Protein AF-A0A3G3JTP3-F1 (afdb_monomer_lite)

Secondary structure (DSSP, 8-state):
--HHHHHHHHHHHHHHHHHHHHHHHHHHHHHHS-TTSHHHHHHHHHHHHHHHHHHHHHHHHHHHHTT-HHHHHHHHHHHHHHHHHT-SSSHHHHHHHHHHHHHHHHHHHHHHHHTT-

Foldseek 3Di:
DDPQLVLQLVLLVLQLVLLVVLLVCLVCQLVVDDPPDPSNVVSVVSNVVSVVSNVLSVVSNVCSVVVVLVVNLVSLVVLQVCLVVPPDDRNPSNNVSSVSSNVSSVVVVVVVVVVVD

Structure (mmCIF, N/CA/C/O backbone):
data_AF-A0A3G3JTP3-F1
#
_entry.id   AF-A0A3G3JTP3-F1
#
loop_
_atom_site.group_PDB
_atom_site.id
_atom_site.type_symbol
_atom_site.label_atom_id
_atom_site.label_alt_id
_atom_site.label_comp_id
_atom_site.label_asym_id
_atom_site.label_entity_id
_atom_site.label_seq_id
_atom_site.pdbx_PDB_ins_code
_atom_site.Cartn_x
_atom_site.Cartn_y
_atom_site.Cartn_z
_atom_site.occupancy
_atom_site.B_iso_or_equiv
_atom_site.auth_seq_id
_atom_site.auth_comp_id
_atom_site.auth_asym_id
_atom_site.auth_atom_id
_atom_site.pdbx_PDB_model_num
ATOM 1 N N . MET A 1 1 ? -22.748 5.716 8.984 1.00 54.06 1 MET A N 1
ATOM 2 C CA . MET A 1 1 ? -21.481 4.952 8.863 1.00 54.06 1 MET A CA 1
ATOM 3 C C . MET A 1 1 ? -20.549 5.432 9.974 1.00 54.06 1 MET A C 1
ATOM 5 O O . MET A 1 1 ? -20.430 6.636 10.131 1.00 54.06 1 MET A O 1
ATOM 9 N N . SER A 1 2 ? -19.987 4.547 10.808 1.00 66.00 2 SER A N 1
ATOM 10 C CA . SER A 1 2 ? -19.090 4.959 11.911 1.00 66.00 2 SER A CA 1
ATOM 11 C C . SER A 1 2 ? -17.857 5.688 11.359 1.00 66.00 2 SER A C 1
ATOM 13 O O . SER A 1 2 ? -17.313 5.246 10.348 1.00 66.00 2 SER A O 1
ATOM 15 N N . ILE A 1 3 ? -17.408 6.762 12.023 1.00 63.97 3 ILE A N 1
ATOM 16 C CA . ILE A 1 3 ? -16.221 7.560 11.648 1.00 63.97 3 ILE A CA 1
ATOM 17 C C . ILE A 1 3 ? -15.005 6.655 11.393 1.00 63.97 3 ILE A C 1
ATOM 19 O O . ILE A 1 3 ? -14.291 6.851 10.416 1.00 63.97 3 ILE A O 1
ATOM 23 N N . ALA A 1 4 ? -14.853 5.585 12.179 1.00 56.59 4 ALA A N 1
ATOM 24 C CA . ALA A 1 4 ? -13.786 4.597 12.026 1.00 56.59 4 ALA A CA 1
ATOM 25 C C . ALA A 1 4 ? -13.821 3.839 10.684 1.00 56.59 4 ALA A C 1
ATOM 27 O O . ALA A 1 4 ? -12.781 3.511 10.116 1.00 56.59 4 ALA A O 1
ATOM 28 N N . LYS A 1 5 ? -15.019 3.555 10.157 1.00 64.94 5 LYS A N 1
ATOM 29 C CA . LYS A 1 5 ? -15.194 2.934 8.832 1.00 64.94 5 LYS A CA 1
ATOM 30 C C . LYS A 1 5 ? -14.842 3.903 7.714 1.00 64.94 5 LYS A C 1
ATOM 32 O O . LYS 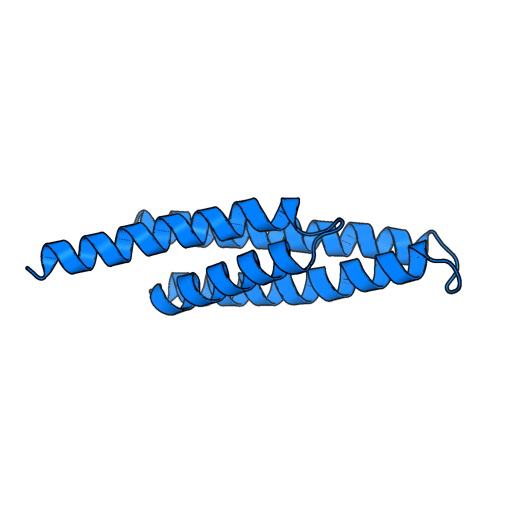A 1 5 ? -14.261 3.483 6.723 1.00 64.94 5 LYS A O 1
ATOM 37 N N . VAL A 1 6 ? -15.156 5.184 7.884 1.00 71.50 6 VAL A N 1
ATOM 38 C CA . VAL A 1 6 ? -14.842 6.222 6.895 1.00 71.50 6 VAL A CA 1
ATOM 39 C C . VAL A 1 6 ? -13.328 6.436 6.802 1.00 71.50 6 VAL A C 1
ATOM 41 O O . VAL A 1 6 ? -12.778 6.412 5.704 1.00 71.50 6 VAL A O 1
ATOM 44 N N . THR A 1 7 ? -12.635 6.548 7.937 1.00 65.56 7 THR A N 1
ATOM 45 C CA . THR A 1 7 ? -11.176 6.749 7.984 1.00 65.56 7 THR A CA 1
ATOM 46 C C . THR A 1 7 ? -10.387 5.540 7.478 1.00 65.56 7 THR A C 1
ATOM 48 O O . THR A 1 7 ? -9.424 5.712 6.733 1.00 65.56 7 THR A O 1
ATOM 51 N N . GLY A 1 8 ? -10.808 4.313 7.808 1.00 68.25 8 GLY A N 1
ATOM 52 C CA . GLY A 1 8 ? -10.168 3.096 7.294 1.00 68.25 8 GLY A CA 1
ATOM 53 C C . GLY A 1 8 ? -10.312 2.931 5.775 1.00 68.25 8 GLY A C 1
ATOM 54 O O . GLY A 1 8 ? -9.362 2.532 5.104 1.00 68.25 8 GLY A O 1
ATOM 55 N N . VAL A 1 9 ? -11.478 3.285 5.223 1.00 74.94 9 VAL A N 1
ATOM 56 C CA . VAL A 1 9 ? -11.712 3.266 3.770 1.00 74.94 9 VAL A CA 1
ATOM 57 C C . VAL A 1 9 ? -10.897 4.357 3.073 1.00 74.94 9 VAL A C 1
ATOM 59 O O . VAL A 1 9 ? -10.295 4.084 2.040 1.00 74.94 9 VAL A O 1
ATOM 62 N N . LEU A 1 10 ? -10.799 5.557 3.656 1.00 75.25 10 LEU A N 1
ATOM 63 C CA . LEU A 1 10 ? -9.948 6.636 3.139 1.00 75.25 10 LEU A CA 1
ATOM 64 C C . LEU A 1 10 ? -8.468 6.236 3.087 1.00 75.25 10 LEU A C 1
ATOM 66 O O . LEU A 1 10 ? -7.815 6.457 2.071 1.00 75.25 10 LEU A O 1
ATOM 70 N N . GLY A 1 11 ? -7.950 5.598 4.141 1.00 72.50 11 GLY A N 1
ATOM 71 C CA . GLY A 1 11 ? -6.572 5.097 4.158 1.00 72.50 11 GLY A CA 1
ATOM 72 C C . GLY A 1 11 ? -6.311 4.052 3.068 1.00 72.50 11 GLY A C 1
ATOM 73 O O . GLY A 1 11 ? -5.291 4.114 2.384 1.00 72.50 11 GLY A O 1
ATOM 74 N N . ALA A 1 12 ? -7.261 3.136 2.848 1.00 79.19 12 ALA A N 1
ATOM 75 C CA . ALA A 1 12 ? -7.169 2.162 1.764 1.00 79.19 12 ALA A CA 1
ATOM 76 C C . ALA A 1 12 ? -7.233 2.824 0.377 1.00 79.19 12 ALA A C 1
ATOM 78 O O . ALA A 1 12 ? -6.465 2.455 -0.505 1.00 79.19 12 ALA A O 1
ATOM 79 N N . LEU A 1 13 ? -8.096 3.828 0.186 1.00 80.88 13 LEU A N 1
ATOM 80 C CA . LEU A 1 13 ? -8.198 4.583 -1.068 1.00 80.88 13 LEU A CA 1
ATOM 81 C C . LEU A 1 13 ? -6.901 5.326 -1.403 1.00 80.88 13 LEU A C 1
ATOM 83 O O . LEU A 1 13 ? -6.442 5.254 -2.541 1.00 80.88 13 LEU A O 1
ATOM 87 N N . LEU A 1 14 ? -6.279 5.979 -0.420 1.00 79.88 14 LEU A N 1
ATOM 88 C CA . LEU A 1 14 ? -4.983 6.639 -0.604 1.00 79.88 14 LEU A CA 1
ATOM 89 C C . LEU A 1 14 ? -3.881 5.634 -0.960 1.00 79.88 14 LEU A C 1
ATOM 91 O O . LEU A 1 14 ? -3.096 5.877 -1.874 1.00 79.88 14 LEU A O 1
ATOM 95 N N . GLY A 1 15 ? -3.860 4.478 -0.292 1.00 79.12 15 GLY A N 1
ATOM 96 C CA . GLY A 1 15 ? -2.931 3.398 -0.617 1.00 79.12 15 GLY A CA 1
ATOM 97 C C . GLY A 1 15 ? -3.127 2.836 -2.029 1.00 79.12 15 GLY A C 1
ATOM 98 O O . GLY A 1 15 ? -2.152 2.613 -2.749 1.00 79.12 15 GLY A O 1
ATOM 99 N N . MET A 1 16 ? -4.379 2.668 -2.468 1.00 85.00 16 MET A N 1
ATOM 100 C CA . MET A 1 16 ? -4.694 2.267 -3.843 1.00 85.00 16 MET A CA 1
ATOM 101 C C . MET A 1 16 ? -4.246 3.325 -4.855 1.00 85.00 16 MET A C 1
ATOM 103 O O . MET A 1 16 ? -3.648 2.965 -5.863 1.00 85.00 16 MET A O 1
ATOM 107 N N . ALA A 1 17 ? -4.456 4.616 -4.577 1.00 83.31 17 ALA A N 1
ATOM 108 C CA . ALA A 1 17 ? -3.996 5.699 -5.447 1.00 83.31 17 ALA A CA 1
ATOM 109 C C . ALA A 1 17 ? -2.464 5.707 -5.598 1.00 83.31 17 ALA A C 1
ATOM 111 O O . ALA A 1 17 ? -1.962 5.770 -6.719 1.00 83.31 17 ALA A O 1
ATOM 112 N N . GLY A 1 18 ? -1.723 5.552 -4.495 1.00 80.62 18 GLY A N 1
ATOM 113 C CA . GLY A 1 18 ? -0.262 5.412 -4.536 1.00 80.62 18 GLY A CA 1
ATOM 114 C C . GLY A 1 18 ? 0.192 4.174 -5.316 1.00 80.62 18 GLY A C 1
ATOM 115 O O . GLY A 1 18 ? 1.141 4.239 -6.091 1.00 80.62 18 GLY A O 1
ATOM 116 N N . SER A 1 19 ? -0.534 3.063 -5.184 1.00 84.56 19 SER A N 1
ATOM 117 C CA . SER A 1 19 ? -0.256 1.826 -5.925 1.00 84.56 19 SER A CA 1
ATOM 118 C C . SER A 1 19 ? -0.481 1.987 -7.432 1.00 84.56 19 SER A C 1
ATOM 120 O O . SER A 1 19 ? 0.351 1.561 -8.226 1.00 84.56 19 SER A O 1
ATOM 122 N N . VAL A 1 20 ? -1.571 2.647 -7.839 1.00 88.62 20 VAL A N 1
ATOM 123 C CA . VAL A 1 20 ? -1.852 2.959 -9.252 1.00 88.62 20 VAL A CA 1
ATOM 124 C C . VAL A 1 20 ? -0.790 3.890 -9.827 1.00 88.62 20 VAL A C 1
ATOM 126 O O . VAL A 1 20 ? -0.344 3.676 -10.951 1.00 88.62 20 VAL A O 1
ATOM 129 N N . TRP A 1 21 ? -0.347 4.884 -9.057 1.00 86.44 21 TRP A N 1
ATOM 130 C CA . TRP A 1 21 ? 0.720 5.786 -9.483 1.00 86.44 21 TRP A CA 1
ATOM 131 C C . TRP A 1 21 ? 2.038 5.040 -9.741 1.00 86.44 21 TRP A C 1
ATOM 133 O O . TRP A 1 21 ? 2.665 5.260 -10.774 1.00 86.44 21 TRP A O 1
ATOM 143 N N . LEU A 1 22 ? 2.405 4.085 -8.878 1.00 84.00 22 LEU A N 1
ATOM 144 C CA . LEU A 1 22 ? 3.576 3.220 -9.081 1.00 84.00 22 LEU A CA 1
ATOM 145 C C . LEU A 1 22 ? 3.452 2.331 -10.322 1.00 84.00 22 LEU A C 1
ATOM 147 O O . LEU A 1 22 ? 4.423 2.168 -11.057 1.00 84.00 22 LEU A O 1
ATOM 151 N N . ILE A 1 23 ? 2.262 1.777 -10.575 1.00 88.25 23 ILE A N 1
ATOM 152 C CA . ILE A 1 23 ? 2.003 0.984 -11.784 1.00 88.25 23 ILE A CA 1
ATOM 153 C C . ILE A 1 23 ? 2.154 1.861 -13.027 1.00 88.25 23 ILE A C 1
ATOM 155 O O . ILE A 1 23 ? 2.818 1.455 -13.974 1.00 88.25 23 ILE A O 1
ATOM 159 N N . ALA A 1 24 ? 1.567 3.059 -13.030 1.00 86.81 24 ALA A N 1
ATOM 160 C CA . ALA A 1 24 ? 1.624 3.964 -14.172 1.00 86.81 24 ALA A CA 1
ATOM 161 C C . ALA A 1 24 ? 3.056 4.446 -14.455 1.00 86.81 24 ALA A C 1
ATOM 163 O O . ALA A 1 24 ? 3.490 4.386 -15.604 1.00 86.81 24 ALA A O 1
ATOM 164 N N . GLY A 1 25 ? 3.796 4.858 -13.419 1.00 83.94 25 GLY A N 1
ATOM 165 C CA . GLY A 1 25 ? 5.197 5.269 -13.550 1.00 83.94 25 GLY A CA 1
ATOM 166 C C . GLY A 1 25 ? 6.086 4.123 -14.032 1.00 83.94 25 GLY A C 1
ATOM 167 O O . GLY A 1 25 ? 6.793 4.262 -15.023 1.00 83.94 25 GLY A O 1
ATOM 168 N N . GLY A 1 26 ? 5.961 2.941 -13.420 1.00 86.00 26 GLY A N 1
ATOM 169 C CA . GLY A 1 26 ? 6.727 1.773 -13.847 1.00 86.00 26 GLY A CA 1
ATOM 170 C C . GLY A 1 26 ? 6.386 1.301 -15.263 1.00 86.00 26 GLY A C 1
ATOM 171 O O . GLY A 1 26 ? 7.265 0.855 -15.995 1.00 86.00 26 GLY A O 1
ATOM 172 N N . TRP A 1 27 ? 5.124 1.430 -15.682 1.00 88.38 27 TRP A N 1
ATOM 173 C CA . TRP A 1 27 ? 4.699 1.096 -17.042 1.00 88.38 27 TRP A CA 1
ATOM 174 C C . TRP A 1 27 ? 5.293 2.051 -18.080 1.00 88.38 27 TRP A C 1
ATOM 176 O O . TRP A 1 27 ? 5.718 1.601 -19.146 1.00 88.38 27 TRP A O 1
ATOM 186 N N . GLN A 1 28 ? 5.342 3.350 -17.763 1.00 87.81 28 GLN A N 1
ATOM 187 C CA . GLN A 1 28 ? 6.000 4.355 -18.598 1.00 87.81 28 GLN A CA 1
ATOM 188 C C . GLN A 1 28 ? 7.493 4.060 -18.741 1.00 87.81 28 GLN A C 1
ATOM 190 O O . GLN A 1 28 ? 7.985 4.051 -19.866 1.00 87.81 28 GLN A O 1
ATOM 195 N N . ASP A 1 29 ? 8.182 3.719 -17.652 1.00 82.81 29 ASP A N 1
ATOM 196 C CA . ASP A 1 29 ? 9.601 3.349 -17.697 1.00 82.81 29 ASP A CA 1
ATOM 197 C C . ASP A 1 29 ? 9.836 2.066 -18.520 1.00 82.81 29 ASP A C 1
ATOM 199 O O . ASP A 1 29 ? 10.784 1.980 -19.295 1.00 82.81 29 ASP A O 1
ATOM 203 N N . MET A 1 30 ? 8.933 1.082 -18.442 1.00 84.00 30 MET A N 1
ATOM 204 C CA . MET A 1 30 ? 9.024 -0.137 -19.258 1.00 84.00 30 MET A CA 1
ATOM 205 C C . MET A 1 30 ? 8.794 0.095 -20.761 1.00 84.00 30 MET A C 1
ATOM 207 O O . MET A 1 30 ? 9.302 -0.672 -21.570 1.00 84.00 30 MET A O 1
ATOM 211 N N . HIS A 1 31 ? 7.987 1.086 -21.149 1.00 85.94 31 HIS A N 1
ATOM 212 C CA . HIS A 1 31 ? 7.671 1.357 -22.563 1.00 85.94 31 HIS A CA 1
ATOM 213 C C . HIS A 1 31 ? 8.501 2.502 -23.155 1.00 85.94 31 HIS A C 1
ATOM 215 O O . HIS A 1 31 ? 8.533 2.666 -24.373 1.00 85.94 31 HIS A O 1
ATOM 221 N N . GLY A 1 32 ? 9.144 3.305 -22.306 1.00 78.19 32 GLY A N 1
ATOM 222 C CA . GLY A 1 32 ? 10.010 4.415 -22.697 1.00 78.19 32 GLY A CA 1
ATOM 223 C C . GLY A 1 32 ? 11.474 4.022 -22.887 1.00 78.19 32 GLY A C 1
ATOM 224 O O . GLY A 1 32 ? 12.217 4.777 -23.511 1.00 78.19 32 GLY A O 1
ATOM 225 N N . PHE A 1 33 ? 11.886 2.854 -22.384 1.00 82.25 33 PHE A N 1
ATOM 226 C CA . PHE A 1 33 ? 13.266 2.379 -22.445 1.00 82.25 33 PHE A CA 1
ATOM 227 C C . PHE A 1 33 ? 13.366 0.944 -22.968 1.00 82.25 33 PHE A C 1
ATOM 229 O O . PHE A 1 33 ? 12.438 0.146 -22.849 1.00 82.25 33 PHE A O 1
ATOM 236 N N . ASP A 1 34 ? 14.522 0.618 -23.546 1.00 84.12 34 ASP A N 1
ATOM 237 C CA . ASP A 1 34 ? 14.799 -0.712 -24.079 1.00 84.12 34 ASP A CA 1
ATOM 238 C C . ASP A 1 34 ? 14.917 -1.764 -22.968 1.00 84.12 34 ASP A C 1
ATOM 240 O O . ASP A 1 34 ? 15.401 -1.491 -21.871 1.00 84.12 34 ASP A O 1
ATOM 244 N N . SER A 1 35 ? 14.562 -3.013 -23.277 1.00 80.94 35 SER A N 1
ATOM 245 C CA . SER A 1 35 ? 14.504 -4.110 -22.289 1.00 80.94 35 SER A CA 1
ATOM 246 C C . SER A 1 35 ? 15.825 -4.438 -21.571 1.00 80.94 35 SER A C 1
ATOM 248 O O . SER A 1 35 ? 15.822 -5.174 -20.585 1.00 80.94 35 SER A O 1
ATOM 250 N N . GLN A 1 36 ? 16.956 -3.908 -22.044 1.00 85.44 36 GLN A N 1
ATOM 251 C CA . GLN A 1 36 ? 18.280 -4.119 -21.453 1.00 85.44 36 GLN A CA 1
ATOM 252 C C . GLN A 1 36 ? 18.726 -3.003 -20.501 1.00 85.44 36 GLN A C 1
ATOM 254 O O . GLN A 1 36 ? 19.772 -3.136 -19.866 1.00 85.44 36 GLN A O 1
ATOM 259 N N . THR A 1 37 ? 17.969 -1.910 -20.379 1.00 82.19 37 THR A N 1
ATOM 260 C CA . THR A 1 37 ? 18.371 -0.782 -19.535 1.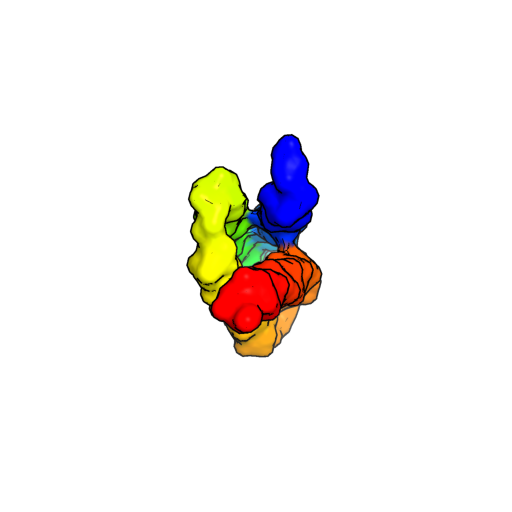00 82.19 37 THR A CA 1
ATOM 261 C C . THR A 1 37 ? 17.979 -0.998 -18.073 1.00 82.19 37 THR A C 1
ATOM 263 O O . THR A 1 37 ? 17.054 -1.753 -17.747 1.00 82.19 37 THR A O 1
ATOM 266 N N . ALA A 1 38 ? 18.696 -0.344 -17.158 1.00 81.31 38 ALA A N 1
ATOM 267 C CA . ALA A 1 38 ? 18.386 -0.412 -15.731 1.00 81.31 38 ALA A CA 1
ATOM 268 C C . ALA A 1 38 ? 17.008 0.207 -15.430 1.00 81.31 38 ALA A C 1
ATOM 270 O O . ALA A 1 38 ? 16.289 -0.260 -14.550 1.00 81.31 38 ALA A O 1
ATOM 271 N N . GLU A 1 39 ? 16.619 1.215 -16.206 1.00 80.62 39 GLU A N 1
ATOM 272 C CA . GLU A 1 39 ? 15.344 1.923 -16.143 1.00 80.62 39 GLU A CA 1
ATOM 273 C C . GLU A 1 39 ? 14.169 0.992 -16.461 1.00 80.62 39 GLU A C 1
ATOM 275 O O . GLU A 1 39 ? 13.209 0.957 -15.695 1.00 80.62 39 GLU A O 1
ATOM 280 N N . TYR A 1 40 ? 14.274 0.150 -17.499 1.00 82.69 40 TYR A N 1
ATOM 281 C CA . TYR A 1 40 ? 13.253 -0.858 -17.809 1.00 82.69 40 TYR A CA 1
ATOM 282 C C . TYR A 1 40 ? 13.063 -1.856 -16.654 1.00 82.69 40 TYR A C 1
ATOM 284 O O . TYR A 1 40 ? 11.939 -2.178 -16.255 1.00 82.69 40 TYR A O 1
ATOM 292 N N . HIS A 1 41 ? 14.171 -2.333 -16.077 1.00 82.69 41 HIS A N 1
ATOM 293 C CA . HIS A 1 41 ? 14.136 -3.277 -14.958 1.00 82.69 41 HIS A CA 1
ATOM 294 C C . HIS A 1 41 ? 13.550 -2.639 -13.691 1.00 82.69 41 HIS A C 1
ATOM 296 O O . HIS A 1 41 ? 12.737 -3.270 -13.011 1.00 82.69 41 HIS A O 1
ATOM 302 N N . ASN A 1 42 ? 13.892 -1.381 -13.406 1.00 80.00 42 ASN A N 1
ATOM 303 C CA . ASN A 1 42 ? 13.300 -0.605 -12.316 1.00 80.00 42 ASN A CA 1
ATOM 304 C C . ASN A 1 42 ? 11.800 -0.368 -12.544 1.00 80.00 42 ASN A C 1
ATOM 306 O O . ASN A 1 42 ? 11.007 -0.555 -11.620 1.00 80.00 42 ASN A O 1
ATOM 310 N N . GLY A 1 43 ? 11.395 -0.071 -13.781 1.00 82.19 43 GLY A N 1
ATOM 311 C CA . GLY A 1 43 ? 9.994 0.060 -14.171 1.00 82.19 43 GLY A CA 1
ATOM 312 C C . GLY A 1 43 ? 9.196 -1.218 -13.913 1.00 82.19 43 GLY A C 1
ATOM 313 O O . GLY A 1 43 ? 8.157 -1.184 -13.249 1.00 82.19 43 GLY A O 1
ATOM 314 N N . MET A 1 44 ? 9.723 -2.382 -14.316 1.00 83.00 44 MET A N 1
ATOM 315 C CA . MET A 1 44 ? 9.111 -3.679 -13.989 1.00 83.00 44 MET A CA 1
ATOM 316 C C . MET A 1 44 ? 8.960 -3.895 -12.483 1.00 83.00 44 MET A C 1
ATOM 318 O O . MET A 1 44 ? 7.954 -4.450 -12.033 1.00 83.00 44 MET A O 1
ATOM 322 N N . ILE A 1 45 ? 9.964 -3.500 -11.701 1.00 84.50 45 ILE A N 1
ATOM 323 C CA . ILE A 1 45 ? 9.937 -3.621 -10.244 1.00 84.50 45 ILE A CA 1
ATOM 324 C C . ILE A 1 45 ? 8.820 -2.740 -9.662 1.00 84.50 45 ILE A C 1
ATOM 326 O O . ILE A 1 45 ? 8.027 -3.228 -8.851 1.00 84.50 45 ILE A O 1
ATOM 330 N N . PHE A 1 46 ? 8.689 -1.492 -10.121 1.00 82.44 46 PHE A N 1
ATOM 331 C CA . PHE A 1 46 ? 7.605 -0.591 -9.716 1.00 82.44 46 PHE A CA 1
ATOM 332 C C . PHE A 1 46 ? 6.222 -1.136 -10.068 1.00 82.44 46 PHE A C 1
ATOM 334 O O . PHE A 1 46 ? 5.338 -1.122 -9.211 1.00 82.44 46 PHE A O 1
ATOM 341 N N . VAL A 1 47 ? 6.041 -1.702 -11.265 1.00 84.06 47 VAL A N 1
ATOM 342 C CA . VAL A 1 47 ? 4.768 -2.327 -11.660 1.00 84.06 47 VAL A CA 1
ATOM 343 C C . VAL A 1 47 ? 4.434 -3.518 -10.762 1.00 84.06 47 VAL A C 1
ATOM 345 O O . VAL A 1 47 ? 3.317 -3.611 -10.252 1.00 84.06 47 VAL A O 1
ATOM 348 N N . ARG A 1 48 ? 5.395 -4.418 -10.515 1.00 85.69 48 ARG A N 1
ATOM 349 C CA . ARG A 1 48 ? 5.181 -5.610 -9.674 1.00 85.69 48 ARG A CA 1
ATOM 350 C C . ARG A 1 48 ? 4.795 -5.234 -8.247 1.00 85.69 48 ARG A C 1
ATOM 352 O O . ARG A 1 48 ? 3.817 -5.768 -7.721 1.00 85.69 48 ARG A O 1
ATOM 359 N N . TYR A 1 49 ? 5.524 -4.301 -7.634 1.00 82.44 49 TYR A N 1
ATOM 360 C CA . TYR A 1 49 ? 5.197 -3.832 -6.289 1.00 82.44 49 TYR A CA 1
ATOM 361 C C . TYR A 1 49 ? 3.889 -3.048 -6.261 1.00 82.44 49 TYR A C 1
ATOM 363 O O . TYR A 1 49 ? 3.076 -3.275 -5.369 1.00 82.44 49 TYR A O 1
ATOM 371 N N . GLY A 1 50 ? 3.637 -2.196 -7.255 1.00 83.00 50 GLY A N 1
ATOM 372 C CA . GLY A 1 50 ? 2.381 -1.465 -7.384 1.00 83.00 50 GLY A CA 1
ATOM 373 C C . GLY A 1 50 ? 1.169 -2.400 -7.434 1.00 83.00 50 GLY A C 1
ATOM 374 O O . GLY A 1 50 ? 0.209 -2.190 -6.697 1.00 83.00 50 GLY A O 1
ATOM 375 N N . ILE A 1 51 ? 1.228 -3.494 -8.201 1.00 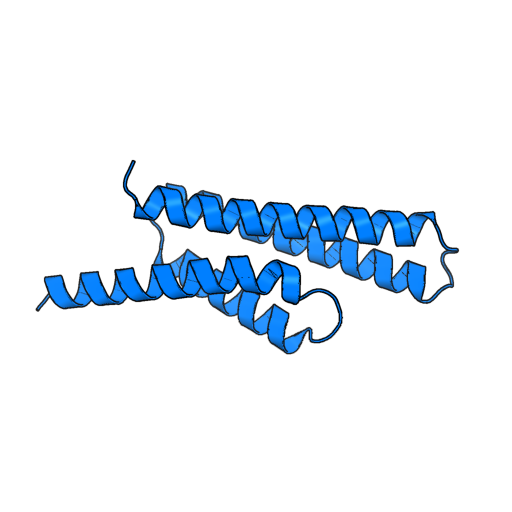87.38 51 ILE A N 1
ATOM 376 C CA . ILE A 1 51 ? 0.154 -4.505 -8.234 1.00 87.38 51 ILE A CA 1
ATOM 377 C C . ILE A 1 51 ? 0.000 -5.192 -6.870 1.00 87.38 51 ILE A C 1
ATOM 379 O O . ILE A 1 51 ? -1.119 -5.328 -6.373 1.00 87.38 51 ILE A O 1
ATOM 383 N N . ALA A 1 52 ? 1.104 -5.600 -6.237 1.00 84.81 52 ALA A N 1
ATOM 384 C CA . ALA A 1 52 ? 1.060 -6.262 -4.933 1.00 84.81 52 ALA A CA 1
ATOM 385 C C . ALA A 1 52 ? 0.440 -5.362 -3.846 1.00 84.81 52 ALA A C 1
ATOM 387 O O . ALA A 1 52 ? -0.417 -5.807 -3.073 1.00 84.81 52 ALA A O 1
ATOM 388 N N . PHE A 1 53 ? 0.813 -4.080 -3.814 1.00 83.00 53 PHE A N 1
ATOM 389 C CA . PHE A 1 53 ? 0.239 -3.107 -2.889 1.00 83.00 53 PHE A CA 1
ATOM 390 C C . PHE A 1 53 ? -1.222 -2.794 -3.213 1.00 83.00 53 PHE A C 1
ATOM 392 O O . PHE A 1 53 ? -2.034 -2.745 -2.290 1.00 83.00 53 PHE A O 1
ATOM 399 N N . LEU A 1 54 ? -1.599 -2.694 -4.491 1.00 86.56 54 LEU A N 1
ATOM 400 C CA . LEU A 1 54 ? -2.990 -2.488 -4.901 1.00 86.56 54 LEU A CA 1
ATOM 401 C C . LEU A 1 54 ? -3.897 -3.605 -4.369 1.00 86.56 54 LEU A C 1
ATOM 403 O O . LEU A 1 54 ? -4.921 -3.329 -3.740 1.00 86.56 54 LEU A O 1
ATOM 407 N N . VAL A 1 55 ? -3.490 -4.864 -4.558 1.00 87.56 55 VAL A N 1
ATOM 408 C CA . VAL A 1 55 ? -4.204 -6.032 -4.019 1.00 87.56 55 VAL A CA 1
ATOM 409 C C . VAL A 1 55 ? -4.272 -5.962 -2.495 1.00 87.56 55 VAL A C 1
ATOM 411 O O . VAL A 1 55 ? -5.328 -6.194 -1.906 1.00 87.56 55 VAL A O 1
ATOM 414 N N . THR A 1 56 ? -3.177 -5.577 -1.844 1.00 84.88 56 THR A N 1
ATOM 415 C CA . THR A 1 56 ? -3.125 -5.464 -0.384 1.00 84.88 56 THR A CA 1
ATOM 416 C C . THR A 1 56 ? -4.096 -4.404 0.146 1.00 84.88 56 THR A C 1
ATOM 418 O O . THR A 1 56 ? -4.843 -4.676 1.087 1.00 84.88 56 THR A O 1
ATOM 421 N N . PHE A 1 57 ? -4.176 -3.223 -0.473 1.00 83.19 57 PHE A N 1
ATOM 422 C CA . PHE A 1 57 ? -5.135 -2.192 -0.064 1.00 83.19 57 PHE A CA 1
ATOM 423 C C . PHE A 1 57 ? -6.586 -2.547 -0.394 1.00 83.19 57 PHE A C 1
ATOM 425 O O . PHE A 1 57 ? -7.472 -2.195 0.385 1.00 83.19 57 PHE A O 1
ATOM 432 N N . LEU A 1 58 ? -6.846 -3.302 -1.466 1.00 86.44 58 LEU A N 1
ATOM 433 C CA . LEU A 1 58 ? -8.172 -3.874 -1.733 1.00 86.44 58 LEU A CA 1
ATOM 434 C C . LEU A 1 58 ? -8.596 -4.849 -0.624 1.00 86.44 58 LEU A C 1
ATOM 436 O O . LEU A 1 58 ? -9.731 -4.797 -0.142 1.00 86.44 58 LEU A O 1
ATOM 440 N N . VAL A 1 59 ? -7.670 -5.695 -0.161 1.00 85.12 59 VAL A N 1
ATOM 441 C CA . VAL A 1 59 ? -7.903 -6.594 0.979 1.00 85.12 59 VAL A CA 1
ATOM 442 C C . VAL A 1 59 ? -8.156 -5.793 2.259 1.00 85.12 59 VAL A C 1
ATOM 444 O O . VAL A 1 59 ? -9.112 -6.092 2.977 1.00 85.12 59 VAL A O 1
ATOM 447 N N . ILE A 1 60 ? -7.377 -4.737 2.526 1.00 81.00 60 ILE A N 1
ATOM 448 C CA . ILE A 1 60 ? -7.605 -3.841 3.673 1.00 81.00 60 ILE A CA 1
ATOM 449 C C . ILE A 1 60 ? -8.988 -3.190 3.583 1.00 81.00 60 ILE A C 1
ATOM 451 O O . ILE A 1 60 ? -9.724 -3.229 4.567 1.00 81.00 60 ILE A O 1
ATOM 455 N N . ALA A 1 61 ? -9.379 -2.647 2.427 1.00 81.75 61 ALA A N 1
ATOM 456 C CA . ALA A 1 61 ? -10.698 -2.050 2.227 1.00 81.75 61 ALA A CA 1
ATOM 457 C C . ALA A 1 61 ? -11.814 -3.058 2.548 1.00 81.75 61 ALA A C 1
ATOM 459 O O . ALA A 1 61 ? -12.732 -2.750 3.312 1.00 81.75 61 ALA A O 1
ATOM 460 N N . CYS A 1 62 ? -11.695 -4.296 2.056 1.00 83.44 62 CYS A N 1
ATOM 461 C CA . CYS A 1 62 ? -12.647 -5.362 2.360 1.00 83.44 62 CYS A CA 1
ATOM 462 C C . CYS A 1 62 ? -12.698 -5.678 3.869 1.00 83.44 62 CYS A C 1
ATOM 46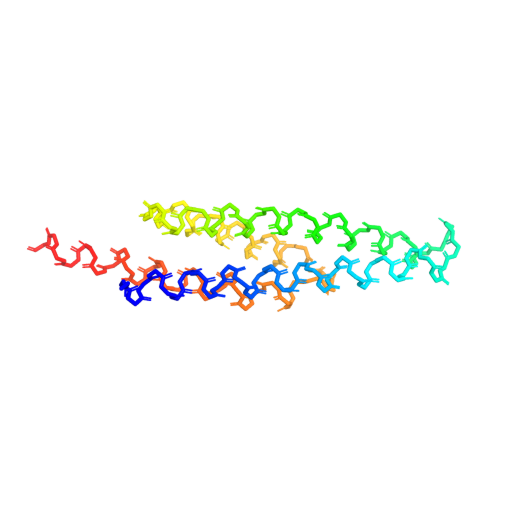4 O O . CYS A 1 62 ? -13.778 -5.722 4.462 1.00 83.44 62 CYS A O 1
ATOM 466 N N . LEU A 1 63 ? -11.547 -5.823 4.529 1.00 81.75 63 LEU A N 1
ATOM 467 C CA . LEU A 1 63 ? -11.469 -6.107 5.967 1.00 81.75 63 LEU A CA 1
ATOM 468 C C . LEU A 1 63 ? -12.035 -4.969 6.832 1.00 81.75 63 LEU A C 1
ATOM 470 O O . LEU A 1 63 ? -12.729 -5.243 7.816 1.00 81.75 63 LEU A O 1
ATOM 474 N N . VAL A 1 64 ? -11.817 -3.711 6.435 1.00 78.25 64 VAL A N 1
ATOM 475 C CA . VAL A 1 64 ? -12.399 -2.523 7.079 1.00 78.25 64 VAL A CA 1
ATOM 476 C C . VAL A 1 64 ? -13.925 -2.556 6.989 1.00 78.25 64 VAL A C 1
ATOM 478 O O . VAL A 1 64 ? -14.602 -2.337 7.998 1.00 78.25 64 VAL A O 1
ATOM 481 N N . THR A 1 65 ? -14.497 -2.890 5.823 1.00 78.56 65 THR A N 1
ATOM 482 C CA . THR A 1 65 ? -15.965 -3.000 5.688 1.00 78.56 65 THR A CA 1
ATOM 483 C C . THR A 1 65 ? -16.557 -4.095 6.581 1.00 78.56 65 THR A C 1
ATOM 485 O O . THR A 1 65 ? -17.636 -3.901 7.150 1.00 78.56 65 THR A O 1
ATOM 488 N N . ARG A 1 66 ? -15.811 -5.190 6.789 1.00 81.75 66 ARG A N 1
ATOM 489 C CA . ARG A 1 66 ? -16.169 -6.305 7.683 1.00 81.75 66 ARG A CA 1
ATOM 490 C C . ARG A 1 66 ? -15.881 -6.039 9.168 1.00 81.75 66 ARG A C 1
ATOM 492 O O . ARG A 1 66 ? -16.263 -6.852 9.999 1.00 81.75 66 ARG A O 1
ATOM 499 N N . GLY A 1 67 ? -15.251 -4.914 9.523 1.00 75.00 67 GLY A N 1
ATOM 500 C CA . GLY A 1 67 ? -14.935 -4.557 10.913 1.00 75.00 67 GLY A CA 1
ATOM 501 C C . GLY A 1 67 ? -13.767 -5.338 11.530 1.00 75.00 67 GLY A C 1
ATOM 502 O O . GLY A 1 67 ? -13.616 -5.352 12.750 1.00 75.00 67 GLY A O 1
ATOM 503 N N . ASN A 1 68 ? -12.924 -5.971 10.710 1.00 78.25 68 ASN A N 1
ATOM 504 C CA . ASN A 1 68 ? -11.795 -6.796 11.150 1.00 78.25 68 ASN A CA 1
ATOM 505 C C . ASN A 1 68 ? -10.513 -5.968 11.359 1.00 78.25 68 ASN A C 1
ATOM 507 O O . ASN A 1 68 ? -9.491 -6.180 10.707 1.00 78.25 68 ASN A O 1
ATOM 511 N N . TRP A 1 69 ? -10.554 -5.031 12.309 1.00 68.75 69 TRP A N 1
ATOM 512 C CA . TRP A 1 69 ? -9.501 -4.024 12.526 1.00 68.75 69 TRP A CA 1
ATOM 513 C C . TRP A 1 69 ? -8.129 -4.590 12.911 1.00 68.75 69 TRP A C 1
ATOM 515 O O . TRP A 1 69 ? -7.109 -4.022 12.532 1.00 68.75 69 TRP A O 1
ATOM 525 N N . LYS A 1 70 ? -8.087 -5.723 13.626 1.00 73.50 70 LYS A N 1
ATOM 526 C CA . LYS A 1 70 ? -6.830 -6.375 14.044 1.00 73.50 70 LYS A CA 1
ATOM 527 C C . LYS A 1 70 ? -5.984 -6.797 12.839 1.00 73.50 70 LYS A C 1
ATOM 529 O O . LYS A 1 70 ? -4.780 -6.564 12.816 1.00 73.50 70 LYS A O 1
ATOM 534 N N . TRP A 1 71 ? -6.636 -7.362 11.823 1.00 72.25 71 TRP A N 1
ATOM 535 C CA . TRP A 1 71 ? -5.982 -7.787 10.587 1.00 72.25 71 TRP A CA 1
ATOM 536 C C . TRP A 1 71 ? -5.558 -6.594 9.730 1.00 72.25 71 TRP A C 1
ATOM 538 O O . TRP A 1 71 ? -4.464 -6.611 9.178 1.00 72.25 71 TRP A O 1
ATOM 548 N N . CYS A 1 72 ? -6.360 -5.523 9.684 1.00 72.00 72 CYS A N 1
ATOM 549 C CA . CYS A 1 72 ? -5.963 -4.276 9.023 1.00 72.00 72 CYS A CA 1
ATOM 550 C C . CYS A 1 72 ? -4.699 -3.665 9.646 1.00 72.00 72 CYS A C 1
ATOM 552 O O . CYS A 1 72 ? -3.820 -3.219 8.915 1.00 72.00 72 CYS A O 1
ATOM 554 N N . LEU A 1 73 ? -4.595 -3.675 10.979 1.00 68.19 73 LEU A N 1
ATOM 555 C CA . LEU A 1 73 ? -3.430 -3.169 11.710 1.00 68.19 73 LEU A CA 1
ATOM 556 C C . LEU A 1 73 ? -2.188 -4.018 11.412 1.00 68.19 73 LEU A C 1
ATOM 558 O O . LEU A 1 73 ? -1.145 -3.471 11.072 1.00 68.19 73 LEU A O 1
ATOM 562 N N . PHE A 1 74 ? -2.319 -5.348 11.460 1.00 74.62 74 PHE A N 1
ATOM 563 C CA . PHE A 1 74 ? -1.228 -6.267 11.127 1.00 74.62 74 PHE A CA 1
ATOM 564 C C . PHE A 1 74 ? -0.716 -6.052 9.697 1.00 74.62 74 PHE A C 1
ATOM 566 O O . PHE A 1 74 ? 0.476 -5.833 9.498 1.00 74.62 74 PHE A O 1
ATOM 573 N N . ILE A 1 75 ? -1.620 -6.024 8.711 1.00 74.88 75 ILE A N 1
ATOM 574 C CA . ILE A 1 75 ? -1.257 -5.797 7.306 1.00 74.88 75 ILE A CA 1
ATOM 575 C C . ILE A 1 75 ? -0.630 -4.406 7.129 1.00 74.88 75 ILE A C 1
ATOM 577 O O . ILE A 1 75 ? 0.378 -4.280 6.438 1.00 74.88 75 ILE A O 1
ATOM 581 N N . GLY A 1 76 ? -1.171 -3.372 7.782 1.00 68.38 76 GLY A N 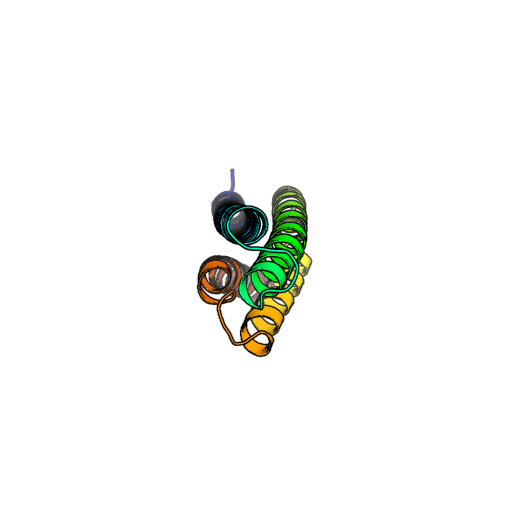1
ATOM 582 C CA . GLY A 1 76 ? -0.622 -2.013 7.751 1.00 68.38 76 GLY A CA 1
ATOM 583 C C . GLY A 1 76 ? 0.802 -1.923 8.311 1.00 68.38 76 GLY A C 1
ATOM 584 O O . GLY A 1 76 ? 1.663 -1.283 7.703 1.00 68.38 76 GLY A O 1
ATOM 585 N N . VAL A 1 77 ? 1.086 -2.618 9.415 1.00 69.88 77 VAL A N 1
ATOM 586 C CA . VAL A 1 77 ? 2.433 -2.698 10.004 1.00 69.88 77 VAL A CA 1
ATOM 587 C C . VAL A 1 77 ? 3.382 -3.470 9.091 1.00 69.88 77 VAL A C 1
ATOM 589 O O . VAL A 1 77 ? 4.479 -2.983 8.827 1.00 69.88 77 VAL A O 1
ATOM 592 N N . CYS A 1 78 ? 2.960 -4.610 8.534 1.00 73.44 78 CYS A N 1
ATOM 593 C CA . CYS A 1 78 ? 3.757 -5.359 7.560 1.00 73.44 78 CYS A CA 1
ATOM 594 C C . CYS A 1 78 ? 4.077 -4.521 6.316 1.00 73.44 78 CYS A C 1
ATOM 596 O O . CYS A 1 78 ? 5.221 -4.512 5.875 1.00 73.44 78 CYS A O 1
ATOM 598 N N . CYS A 1 79 ? 3.109 -3.765 5.789 1.00 69.12 79 CYS A N 1
ATOM 599 C CA . CYS A 1 79 ? 3.322 -2.865 4.652 1.00 69.12 79 CYS A CA 1
ATOM 600 C C . CYS A 1 79 ? 4.288 -1.727 4.992 1.00 69.12 79 CYS A C 1
ATOM 602 O O . CYS A 1 79 ? 5.141 -1.385 4.175 1.00 69.12 79 CYS A O 1
ATOM 604 N N . THR A 1 80 ? 4.178 -1.156 6.195 1.00 67.81 80 THR A N 1
ATOM 605 C CA . THR A 1 80 ? 5.082 -0.095 6.669 1.00 67.81 80 THR A CA 1
ATOM 606 C C . THR A 1 80 ? 6.504 -0.621 6.832 1.00 67.81 80 THR A C 1
ATOM 608 O O . THR A 1 80 ? 7.441 -0.002 6.341 1.00 67.81 80 THR A O 1
ATOM 611 N N . LEU A 1 81 ? 6.672 -1.790 7.456 1.00 67.69 81 LEU A N 1
ATOM 612 C CA . LEU A 1 81 ? 7.972 -2.445 7.604 1.00 67.69 81 LEU A CA 1
ATOM 613 C C . LEU A 1 81 ? 8.566 -2.818 6.247 1.00 67.69 81 LEU A C 1
ATOM 615 O O . LEU A 1 81 ? 9.738 -2.560 6.014 1.00 67.69 81 LEU A O 1
ATOM 619 N N . PHE A 1 82 ? 7.763 -3.351 5.327 1.00 69.38 82 PHE A N 1
ATOM 620 C CA . PHE A 1 82 ? 8.215 -3.656 3.973 1.00 69.38 82 PHE A CA 1
ATOM 621 C C . PHE A 1 82 ? 8.626 -2.390 3.21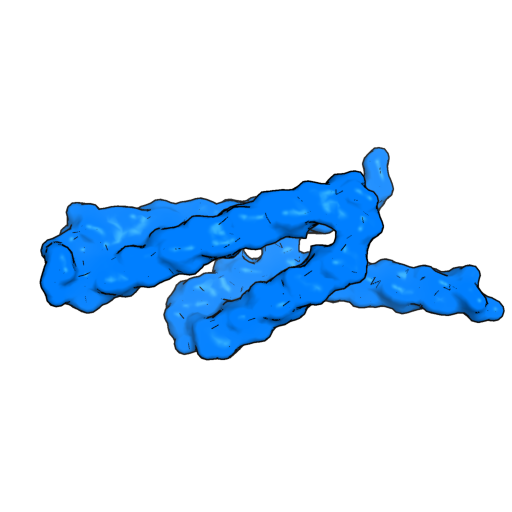0 1.00 69.38 82 PHE A C 1
ATOM 623 O O . PHE A 1 82 ? 9.632 -2.398 2.512 1.00 69.38 82 PHE A O 1
ATOM 630 N N . SER A 1 83 ? 7.905 -1.282 3.393 1.00 64.12 83 SER A N 1
ATOM 631 C CA . SER A 1 83 ? 8.244 0.014 2.786 1.00 64.12 83 SER A CA 1
ATOM 632 C C . SER A 1 83 ? 9.506 0.641 3.391 1.00 64.12 83 SER A C 1
ATOM 634 O O . SER A 1 83 ? 10.244 1.319 2.683 1.00 64.12 83 SER A O 1
ATOM 636 N N . LEU A 1 84 ? 9.765 0.412 4.684 1.00 64.31 84 LEU A N 1
ATOM 637 C CA . LEU A 1 84 ? 10.978 0.850 5.386 1.00 64.31 84 LEU A CA 1
ATOM 638 C C . LEU A 1 84 ? 12.191 -0.036 5.079 1.00 64.31 84 LEU A C 1
ATOM 640 O O . LEU A 1 84 ? 13.304 0.462 5.028 1.00 64.31 84 LEU A O 1
ATOM 644 N N . ILE A 1 85 ? 12.002 -1.340 4.881 1.00 65.56 85 ILE A N 1
ATOM 645 C CA . ILE A 1 85 ? 13.088 -2.266 4.527 1.00 65.56 85 ILE A CA 1
ATOM 646 C C . ILE A 1 85 ? 13.403 -2.162 3.029 1.00 65.56 85 ILE A C 1
ATOM 648 O O . ILE A 1 85 ? 14.563 -2.203 2.637 1.00 65.56 85 ILE A O 1
ATOM 652 N N . GLY A 1 86 ? 12.386 -1.943 2.192 1.00 56.62 86 GLY A N 1
ATOM 653 C CA . GLY A 1 86 ? 12.506 -1.643 0.764 1.00 56.62 86 GLY A CA 1
ATOM 654 C C . GLY A 1 86 ? 12.932 -0.201 0.473 1.00 56.62 86 GLY A C 1
ATOM 655 O O . GLY A 1 86 ? 12.486 0.367 -0.524 1.00 56.62 86 GLY A O 1
ATOM 656 N N . MET A 1 87 ? 13.743 0.407 1.352 1.00 47.97 87 MET A N 1
ATOM 657 C CA . MET A 1 87 ? 14.405 1.697 1.147 1.00 47.97 87 MET A CA 1
ATOM 658 C C . MET A 1 87 ? 15.091 1.701 -0.220 1.00 47.97 87 MET A C 1
ATOM 660 O O . MET A 1 87 ? 16.159 1.134 -0.362 1.00 47.97 87 MET A O 1
ATOM 664 N N . PHE A 1 88 ? 14.421 2.238 -1.236 1.00 46.03 88 PHE A N 1
ATOM 665 C CA . PHE A 1 88 ? 14.879 3.246 -2.194 1.00 46.03 88 PHE A CA 1
ATOM 666 C C . PHE A 1 88 ? 13.783 3.371 -3.279 1.00 46.03 88 PHE A C 1
ATOM 668 O O . PHE A 1 88 ? 13.477 2.431 -4.005 1.00 46.03 88 PHE A O 1
ATOM 675 N N . SER A 1 89 ? 13.165 4.556 -3.359 1.00 49.12 89 SER A N 1
ATOM 676 C CA . SER A 1 89 ? 12.212 5.036 -4.386 1.00 49.12 89 SER A CA 1
ATOM 677 C C . SER A 1 89 ? 10.690 4.807 -4.201 1.00 49.12 89 SER A C 1
ATOM 679 O O . SER A 1 89 ? 9.916 5.688 -4.558 1.00 49.12 89 SER A O 1
ATOM 681 N N . ILE A 1 90 ? 10.214 3.719 -3.578 1.00 50.72 90 ILE A N 1
ATOM 682 C CA . ILE A 1 90 ? 8.761 3.364 -3.587 1.00 50.72 90 ILE A CA 1
ATOM 683 C C . ILE A 1 90 ? 8.008 3.777 -2.305 1.00 50.72 90 ILE A C 1
ATOM 685 O O . ILE A 1 90 ? 6.806 4.048 -2.316 1.00 50.72 90 ILE A O 1
ATOM 689 N N . GLY A 1 91 ? 8.711 3.810 -1.171 1.00 48.56 91 GLY A N 1
ATOM 690 C CA . GLY A 1 91 ? 8.090 3.802 0.157 1.00 48.56 91 GLY A CA 1
ATOM 691 C C . GLY A 1 91 ? 7.341 5.077 0.558 1.00 48.56 91 GLY A C 1
ATOM 692 O O . GLY A 1 91 ? 6.355 4.989 1.285 1.00 48.56 91 GLY A O 1
ATOM 693 N N . SER A 1 92 ? 7.741 6.262 0.090 1.00 53.06 92 SER A N 1
ATOM 694 C CA . SER A 1 92 ? 7.166 7.538 0.560 1.00 53.06 92 SER A CA 1
ATOM 695 C C . SER A 1 92 ? 5.680 7.702 0.215 1.00 53.06 92 SER A C 1
ATOM 697 O O . SER A 1 92 ? 4.921 8.216 1.036 1.00 53.06 92 SER A O 1
ATOM 699 N N . ALA A 1 93 ? 5.242 7.198 -0.943 1.00 50.88 93 ALA A N 1
ATOM 700 C CA . ALA A 1 93 ? 3.837 7.231 -1.360 1.00 50.88 93 ALA A CA 1
ATOM 701 C C . ALA A 1 93 ? 2.940 6.278 -0.542 1.00 50.88 93 ALA A C 1
ATOM 703 O O . ALA A 1 93 ? 1.746 6.525 -0.377 1.00 50.88 93 ALA A O 1
ATOM 704 N N . LEU A 1 94 ? 3.512 5.198 -0.002 1.00 54.22 94 LEU A N 1
ATOM 705 C CA . LEU A 1 94 ? 2.795 4.138 0.717 1.00 54.22 94 LEU A CA 1
ATOM 706 C C . LEU A 1 94 ? 2.786 4.349 2.237 1.00 54.22 94 LEU A C 1
ATOM 708 O O . LEU A 1 94 ? 1.814 3.992 2.907 1.00 54.22 94 LEU A O 1
ATOM 712 N N . ILE A 1 95 ? 3.836 4.987 2.763 1.00 60.72 95 ILE A N 1
ATOM 713 C CA . ILE A 1 95 ? 4.032 5.282 4.188 1.00 60.72 95 ILE A CA 1
ATOM 714 C C . ILE A 1 95 ? 2.888 6.124 4.760 1.00 60.72 95 ILE A C 1
ATOM 716 O O . ILE A 1 95 ? 2.434 5.858 5.871 1.00 60.72 95 ILE A O 1
ATOM 720 N N . GLY A 1 96 ? 2.378 7.106 4.011 1.00 59.03 96 GLY A N 1
ATOM 721 C CA . GLY A 1 96 ? 1.277 7.956 4.480 1.00 59.03 96 GLY A CA 1
ATOM 722 C C . GLY A 1 96 ? -0.003 7.161 4.763 1.00 59.03 96 GLY A C 1
ATOM 723 O O . GLY A 1 96 ? -0.596 7.289 5.835 1.00 59.03 96 GLY A O 1
ATOM 724 N N . GLY A 1 97 ? -0.398 6.286 3.833 1.00 57.62 97 GLY A N 1
ATOM 725 C CA . GLY A 1 97 ? -1.581 5.435 3.988 1.00 57.62 97 GLY A CA 1
ATOM 726 C C . GLY A 1 97 ? -1.409 4.375 5.080 1.00 57.62 97 GLY A C 1
ATOM 727 O O . GLY A 1 97 ? -2.323 4.145 5.877 1.00 57.62 97 GLY A O 1
ATOM 728 N N . SER A 1 98 ? -0.228 3.757 5.165 1.00 57.44 98 SER A N 1
ATOM 729 C CA . SER A 1 98 ? 0.041 2.681 6.123 1.00 57.44 98 SER A CA 1
ATOM 730 C C . SER A 1 98 ? 0.213 3.184 7.563 1.00 57.44 98 SER A C 1
ATOM 732 O O . SER A 1 98 ? -0.303 2.552 8.492 1.00 57.44 98 SER A O 1
ATOM 734 N N . LEU A 1 99 ? 0.846 4.347 7.768 1.00 62.31 99 LEU A N 1
ATOM 735 C CA . LEU A 1 99 ? 0.934 5.005 9.078 1.00 62.31 99 LEU A CA 1
ATOM 736 C C . LEU A 1 99 ? -0.443 5.433 9.573 1.00 62.31 99 LEU A C 1
ATOM 738 O O . LEU A 1 99 ? -0.772 5.200 10.736 1.00 62.31 99 LEU A O 1
ATOM 742 N N . TYR A 1 100 ? -1.273 6.000 8.695 1.00 63.69 100 TYR A N 1
ATOM 743 C CA . TYR A 1 100 ? -2.604 6.462 9.077 1.00 63.69 100 TYR A CA 1
ATOM 744 C C . TYR A 1 100 ? -3.501 5.302 9.539 1.00 63.69 100 TYR A C 1
ATOM 746 O O . TYR A 1 100 ? -4.142 5.381 10.591 1.00 63.69 100 TYR A O 1
ATOM 754 N N . VAL A 1 101 ? -3.483 4.177 8.812 1.00 63.09 101 VAL A N 1
ATOM 755 C CA . VAL A 1 101 ? -4.214 2.955 9.196 1.00 63.09 101 VAL A CA 1
ATOM 756 C C . VAL A 1 101 ? -3.669 2.359 10.499 1.00 63.09 101 VAL A C 1
ATOM 758 O O . VAL A 1 101 ? -4.457 1.908 11.338 1.00 63.09 101 VAL A O 1
ATOM 761 N N . SER A 1 102 ? -2.349 2.389 10.701 1.00 64.56 102 SER A N 1
ATOM 762 C CA . SER A 1 102 ? -1.699 1.841 11.899 1.00 64.56 102 SER A CA 1
ATOM 763 C C . SER A 1 102 ? -2.013 2.659 13.153 1.00 64.56 102 SER A C 1
ATOM 765 O O . SER A 1 102 ? -2.461 2.091 14.149 1.00 64.56 102 SER A O 1
ATOM 767 N N . ILE A 1 103 ? -1.872 3.989 13.095 1.00 71.31 103 ILE A N 1
ATOM 768 C CA . ILE A 1 103 ? -2.175 4.899 14.214 1.00 71.31 103 ILE A CA 1
ATOM 769 C C . ILE A 1 103 ? -3.650 4.787 14.603 1.00 71.31 103 ILE A C 1
ATOM 771 O O . ILE A 1 103 ? -3.985 4.634 15.778 1.00 71.31 103 ILE A O 1
ATOM 775 N N . HIS A 1 104 ? -4.548 4.795 13.619 1.00 64.50 104 HIS A N 1
ATOM 776 C CA . HIS A 1 104 ? -5.979 4.742 13.893 1.00 64.50 104 HIS A CA 1
ATOM 777 C C . HIS A 1 104 ? -6.411 3.395 14.489 1.00 64.50 104 HIS A C 1
ATOM 779 O O . HIS A 1 104 ? -7.200 3.335 15.435 1.00 64.50 104 HIS A O 1
ATOM 785 N N . SER A 1 105 ? -5.887 2.292 13.956 1.00 62.88 105 SER A N 1
ATOM 786 C CA . SER A 1 105 ? -6.217 0.967 14.477 1.00 62.88 105 SER A CA 1
ATOM 787 C C . SER A 1 105 ? -5.628 0.754 15.881 1.00 62.88 105 SER A C 1
ATOM 789 O O . SER A 1 105 ? -6.274 0.115 16.710 1.00 62.88 105 SER A O 1
ATOM 791 N N . PHE A 1 106 ? -4.468 1.347 16.190 1.00 70.25 106 PHE A N 1
ATOM 792 C CA . PHE A 1 106 ? -3.876 1.338 17.531 1.00 70.25 106 PHE A CA 1
ATOM 793 C C . PHE A 1 106 ? -4.753 2.075 18.557 1.00 70.25 106 PHE A C 1
ATOM 795 O O . PHE A 1 106 ? -5.065 1.520 19.611 1.00 70.25 106 PHE A O 1
ATOM 802 N N . LEU A 1 107 ? -5.244 3.274 18.219 1.00 71.44 107 LEU A N 1
ATOM 803 C CA . LEU A 1 107 ? -6.138 4.051 19.088 1.00 71.44 107 LEU A CA 1
ATOM 804 C C . LEU A 1 107 ? -7.450 3.313 19.400 1.00 71.44 107 LEU A C 1
ATOM 806 O O . LEU A 1 107 ? -7.929 3.347 20.532 1.00 71.44 107 LEU A O 1
ATOM 810 N N . ASN A 1 108 ? -8.016 2.593 18.429 1.00 66.12 108 ASN A N 1
ATOM 811 C CA . ASN A 1 108 ? -9.236 1.815 18.658 1.00 66.12 108 ASN A CA 1
ATOM 812 C C . ASN A 1 108 ? -9.013 0.589 19.554 1.00 66.12 108 ASN A C 1
ATOM 814 O O . ASN A 1 108 ? -9.888 0.264 20.356 1.00 66.12 108 ASN A O 1
ATOM 818 N N . VAL A 1 109 ? -7.862 -0.082 19.451 1.00 66.19 109 VAL A N 1
ATOM 819 C CA . VAL A 1 109 ? -7.516 -1.196 20.352 1.00 66.19 109 VAL A CA 1
ATOM 820 C C . VAL A 1 109 ? -7.351 -0.697 21.788 1.00 66.19 109 VAL A C 1
ATOM 822 O O . VAL A 1 109 ? -7.854 -1.337 22.710 1.00 66.19 109 VAL A O 1
ATOM 825 N N . MET A 1 110 ? -6.706 0.457 21.974 1.00 66.25 110 MET A N 1
ATOM 826 C CA . MET A 1 110 ? -6.573 1.100 23.286 1.00 66.25 110 MET A CA 1
ATOM 827 C C . MET A 1 110 ? -7.944 1.437 23.884 1.00 66.25 110 MET A C 1
ATOM 829 O O . MET A 1 110 ? -8.244 1.037 25.006 1.00 66.25 110 MET A O 1
ATOM 833 N N . ARG A 1 111 ? -8.830 2.055 23.093 1.00 67.31 111 ARG A N 1
ATOM 834 C CA . ARG A 1 111 ? -10.178 2.440 23.538 1.00 67.31 111 ARG A CA 1
ATOM 835 C C . ARG A 1 111 ? -11.068 1.244 23.896 1.00 67.31 111 ARG A C 1
ATOM 837 O O . ARG A 1 111 ? -11.908 1.338 24.783 1.00 67.31 111 ARG A O 1
ATOM 844 N N . GLN A 1 112 ? -10.897 0.108 23.215 1.00 64.25 112 GLN A N 1
ATOM 845 C CA . GLN A 1 112 ? -11.593 -1.133 23.570 1.00 64.25 112 GLN A CA 1
ATOM 846 C C . GLN A 1 112 ? -11.070 -1.762 24.863 1.00 64.25 112 GLN A C 1
ATOM 848 O O . GLN A 1 112 ? -11.841 -2.423 25.552 1.00 64.25 112 GLN A O 1
ATOM 853 N N . ARG A 1 113 ? -9.786 -1.576 25.191 1.00 59.81 113 ARG A N 1
ATOM 854 C CA . ARG A 1 113 ? -9.220 -2.042 26.464 1.00 59.81 113 ARG A CA 1
ATOM 855 C C . ARG A 1 113 ? -9.660 -1.174 27.641 1.00 59.81 113 ARG A C 1
ATOM 857 O O . ARG A 1 113 ? -9.968 -1.738 28.679 1.00 59.81 113 ARG A O 1
ATOM 864 N N . GLU A 1 114 ? -9.756 0.145 27.466 1.00 63.12 114 GLU A N 1
ATOM 865 C CA . GLU A 1 114 ? -10.285 1.055 28.498 1.00 63.12 114 GLU A CA 1
ATOM 866 C C . GLU A 1 114 ? -11.758 0.796 28.828 1.00 63.12 114 GLU A C 1
ATOM 868 O O . GLU A 1 114 ? -12.144 0.861 29.983 1.00 63.12 114 GLU A O 1
ATOM 873 N N . MET A 1 115 ? -12.595 0.463 27.840 1.00 56.41 115 MET A N 1
ATOM 874 C CA . MET A 1 115 ? -14.008 0.137 28.099 1.00 56.41 115 MET A CA 1
ATOM 875 C C . MET A 1 115 ? -14.225 -1.271 28.683 1.00 56.41 115 MET A C 1
ATOM 877 O O . MET A 1 115 ? -15.363 -1.645 28.958 1.00 56.41 115 MET A O 1
ATOM 881 N N . ALA A 1 116 ? -13.159 -2.064 28.820 1.00 54.47 116 ALA A N 1
ATOM 882 C CA . ALA A 1 116 ? -13.193 -3.416 29.374 1.00 54.47 116 ALA A CA 1
ATOM 883 C C . ALA A 1 116 ? -12.600 -3.509 30.796 1.00 54.47 116 ALA A C 1
ATOM 885 O O . ALA A 1 116 ? -12.600 -4.606 31.357 1.00 54.47 116 ALA A O 1
ATOM 886 N N . SER A 1 117 ? -12.098 -2.399 31.358 1.00 49.97 117 SER A N 1
ATOM 887 C CA . SER A 1 117 ? -11.658 -2.257 32.757 1.00 49.97 117 SER A CA 1
ATOM 888 C C . SER A 1 117 ? -12.660 -1.446 33.563 1.00 49.97 117 SER A C 1
ATOM 890 O O . SER A 1 117 ? -12.927 -1.835 34.717 1.00 49.97 117 SER A O 1
#

Radius of gyration: 16.34 Å; chains: 1; bounding box: 40×16×57 Å

pLDDT: mean 73.16, std 11.43, range [46.03, 88.62]

Organism: NCBI:txid2674991

Sequence (117 aa):
MSIAKVTGVLGALLGMAGSVWLIAGGWQDMHGFDSQTAEYHNGMIFVRYGIAFLVTFLVIACLVTRGNWKWCLFIGVCCTLFSLIGMFSIGSALIGGSLYVSIHSFLNVMRQREMAS